Protein AF-A0A850SPR4-F1 (afdb_monomer)

Structure (mmCIF, N/CA/C/O backbone):
data_AF-A0A850SPR4-F1
#
_entry.id   AF-A0A850SPR4-F1
#
loop_
_atom_site.group_PDB
_atom_site.id
_atom_site.type_symbol
_atom_site.label_atom_id
_atom_site.label_alt_id
_atom_site.label_comp_id
_atom_site.label_asym_id
_atom_site.label_entity_id
_atom_site.label_seq_id
_atom_site.pdbx_PDB_ins_code
_atom_site.Cartn_x
_atom_site.Cartn_y
_atom_site.Cartn_z
_atom_site.occupancy
_atom_site.B_iso_or_equiv
_atom_site.auth_seq_id
_atom_site.auth_comp_id
_atom_site.auth_asym_id
_atom_site.auth_atom_id
_atom_site.pdbx_PDB_model_num
ATOM 1 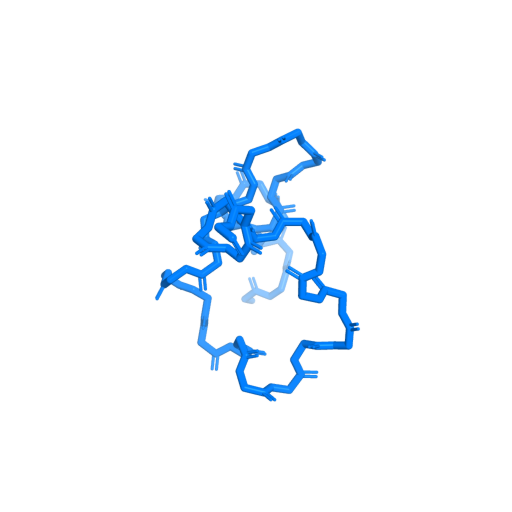N N . TRP A 1 1 ? 8.819 -7.347 -8.212 1.00 67.31 1 TRP A N 1
ATOM 2 C CA . TRP A 1 1 ? 7.462 -6.822 -7.943 1.00 67.31 1 TRP A CA 1
ATOM 3 C C . TRP A 1 1 ? 7.366 -6.092 -6.592 1.00 67.31 1 TRP A C 1
ATOM 5 O O . TRP A 1 1 ? 7.068 -4.904 -6.603 1.00 67.31 1 TRP A O 1
ATOM 15 N N . LEU A 1 2 ? 7.708 -6.705 -5.447 1.00 71.69 2 LEU A N 1
ATOM 16 C CA . LEU A 1 2 ? 7.602 -6.046 -4.124 1.00 71.69 2 LEU A CA 1
ATOM 17 C C . LEU A 1 2 ? 8.499 -4.805 -3.926 1.00 71.69 2 LEU A C 1
ATOM 19 O O . LEU A 1 2 ? 8.126 -3.894 -3.196 1.00 71.69 2 LEU A O 1
ATOM 23 N N . ILE A 1 3 ? 9.631 -4.716 -4.633 1.00 82.00 3 ILE A N 1
ATOM 24 C CA . ILE A 1 3 ? 10.531 -3.547 -4.581 1.00 82.00 3 ILE A CA 1
ATOM 25 C C . ILE A 1 3 ? 9.831 -2.253 -5.033 1.00 82.00 3 ILE A C 1
ATOM 27 O O . ILE A 1 3 ? 10.032 -1.194 -4.446 1.00 82.00 3 ILE A O 1
ATOM 31 N N . LEU A 1 4 ? 8.967 -2.330 -6.052 1.00 87.00 4 LEU A N 1
ATOM 32 C CA . LEU A 1 4 ? 8.201 -1.177 -6.543 1.00 87.00 4 LEU A CA 1
ATOM 33 C C . LEU A 1 4 ? 6.881 -1.001 -5.780 1.00 87.00 4 LEU A C 1
ATOM 35 O O . LEU A 1 4 ? 6.355 0.109 -5.689 1.00 87.00 4 LEU A O 1
ATOM 39 N N . HIS A 1 5 ? 6.371 -2.079 -5.184 1.00 86.38 5 HIS A N 1
ATOM 40 C CA . HIS A 1 5 ? 5.102 -2.095 -4.468 1.00 86.38 5 HIS A CA 1
ATOM 41 C C . HIS A 1 5 ? 5.031 -1.035 -3.360 1.00 86.38 5 HIS A C 1
ATOM 43 O O . HIS A 1 5 ? 4.032 -0.331 -3.265 1.00 86.38 5 HIS A O 1
ATOM 49 N N . GLY A 1 6 ? 6.094 -0.838 -2.574 1.00 87.25 6 GLY A N 1
ATOM 50 C CA . GLY A 1 6 ? 6.109 0.186 -1.518 1.00 87.25 6 GLY A CA 1
ATOM 51 C C . GLY A 1 6 ? 5.994 1.624 -2.043 1.00 87.25 6 GLY A C 1
ATOM 52 O O . GLY A 1 6 ? 5.318 2.461 -1.447 1.00 87.25 6 GLY A O 1
ATOM 53 N N . ARG A 1 7 ? 6.608 1.926 -3.194 1.00 88.75 7 ARG A N 1
ATOM 54 C CA . ARG A 1 7 ? 6.599 3.282 -3.768 1.00 88.75 7 ARG A CA 1
ATOM 55 C C . ARG A 1 7 ? 5.284 3.607 -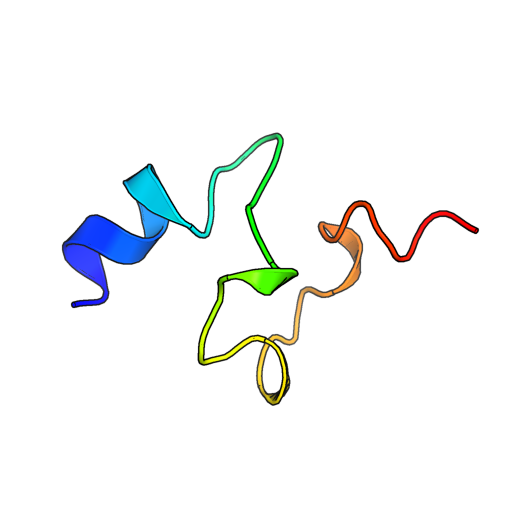4.478 1.00 88.75 7 ARG A C 1
ATOM 57 O O . ARG A 1 7 ? 4.816 4.744 -4.405 1.00 88.75 7 ARG A O 1
ATOM 64 N N . TYR A 1 8 ? 4.699 2.626 -5.162 1.00 89.50 8 TYR A N 1
ATOM 65 C CA . TYR A 1 8 ? 3.531 2.849 -6.018 1.00 89.50 8 TYR A CA 1
ATOM 66 C C . TYR A 1 8 ? 2.205 2.457 -5.367 1.00 89.50 8 TYR A C 1
ATOM 68 O O . TYR A 1 8 ? 1.211 3.136 -5.611 1.00 89.50 8 TYR A O 1
ATOM 76 N N . VAL A 1 9 ? 2.202 1.444 -4.497 1.00 90.56 9 VAL A N 1
ATOM 77 C CA . VAL A 1 9 ? 0.989 0.862 -3.904 1.00 90.56 9 VAL A CA 1
ATOM 78 C C . VAL A 1 9 ? 0.965 1.079 -2.387 1.00 90.56 9 VAL A C 1
ATOM 80 O O . VAL A 1 9 ? 0.183 1.889 -1.894 1.00 90.56 9 VAL A O 1
ATOM 83 N N . CYS A 1 10 ? 1.866 0.454 -1.624 1.00 91.19 10 CYS A N 1
ATOM 84 C CA . CYS A 1 10 ? 1.889 0.511 -0.15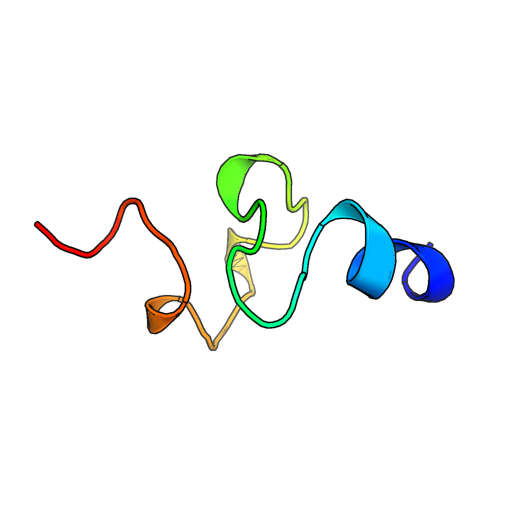6 1.00 91.19 10 CYS A CA 1
ATOM 85 C C . CYS A 1 10 ? 2.645 1.746 0.386 1.00 91.19 10 CYS A C 1
ATOM 87 O O . CYS A 1 10 ? 3.662 1.642 1.073 1.00 91.19 10 CYS A O 1
ATOM 89 N N . LYS A 1 11 ? 2.149 2.945 0.053 1.00 87.75 11 LYS A N 1
ATOM 90 C CA . LYS A 1 11 ? 2.735 4.231 0.476 1.00 87.75 11 LYS A CA 1
ATOM 91 C C . LYS A 1 11 ? 2.485 4.491 1.965 1.00 87.75 11 LYS A C 1
ATOM 93 O O . LYS A 1 11 ? 1.371 4.322 2.446 1.00 87.75 11 LYS A O 1
ATOM 98 N N . AL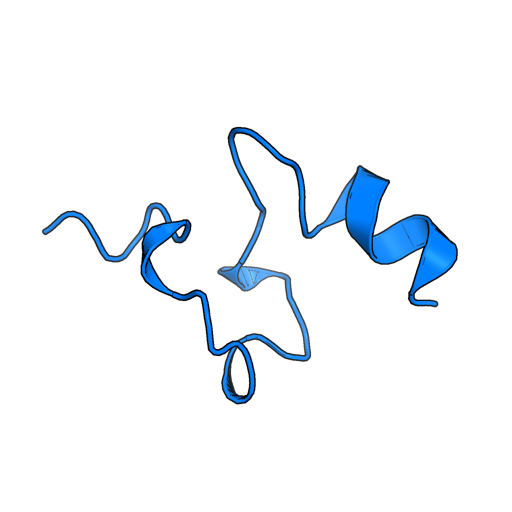A A 1 12 ? 3.475 5.047 2.667 1.00 86.62 12 ALA A N 1
ATOM 99 C CA . ALA A 1 12 ? 3.429 5.241 4.123 1.00 86.62 12 ALA A CA 1
ATOM 100 C C . ALA A 1 12 ? 2.231 6.062 4.651 1.00 86.62 12 ALA A C 1
ATOM 102 O O . ALA A 1 12 ? 1.684 5.733 5.697 1.00 86.62 12 ALA A O 1
ATOM 103 N N . ARG A 1 13 ? 1.819 7.135 3.956 1.00 84.25 13 ARG A N 1
ATOM 104 C CA . ARG A 1 13 ? 0.732 8.030 4.420 1.00 84.25 13 ARG A CA 1
ATOM 105 C C . ARG A 1 13 ? -0.632 7.741 3.791 1.00 84.25 13 ARG A C 1
ATOM 107 O O . ARG A 1 13 ? -1.661 8.016 4.396 1.00 84.25 13 ARG A O 1
ATOM 114 N N . LYS A 1 14 ? -0.643 7.304 2.531 1.00 84.25 14 LYS A N 1
ATOM 115 C CA . LYS A 1 14 ? -1.849 7.140 1.705 1.00 84.25 14 LYS A CA 1
ATOM 116 C C . LYS A 1 14 ? -1.640 5.945 0.769 1.00 84.25 14 LYS A C 1
ATOM 118 O O . LYS A 1 14 ? -1.348 6.168 -0.409 1.00 84.25 14 LYS A O 1
ATOM 123 N N . PRO A 1 15 ? -1.673 4.710 1.292 1.00 90.00 15 PRO A N 1
ATOM 124 C CA . PRO A 1 15 ? -1.509 3.539 0.453 1.00 90.00 15 PRO A CA 1
ATOM 125 C C . PRO A 1 15 ? -2.717 3.380 -0.464 1.00 90.00 15 PRO A C 1
ATOM 127 O O . PRO A 1 15 ? -3.844 3.732 -0.109 1.0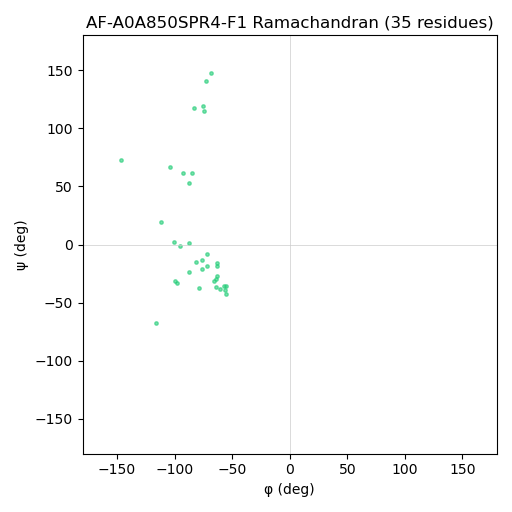0 90.00 15 PRO A O 1
ATOM 130 N N . ASP A 1 16 ? -2.453 2.851 -1.648 1.00 88.94 16 ASP A N 1
ATOM 131 C CA . ASP A 1 16 ? -3.456 2.531 -2.652 1.00 88.94 16 ASP A CA 1
ATOM 132 C C . ASP A 1 16 ? -3.903 1.072 -2.485 1.00 88.94 16 ASP A C 1
ATOM 134 O O . ASP A 1 16 ? -3.666 0.212 -3.330 1.00 88.94 16 ASP A O 1
ATOM 138 N N . CYS A 1 17 ? -4.477 0.772 -1.315 1.00 89.25 17 CYS A N 1
ATOM 139 C CA . CYS A 1 17 ? -4.922 -0.576 -0.954 1.00 89.25 17 CYS A CA 1
ATOM 140 C C . CYS A 1 17 ? -5.897 -1.216 -1.963 1.00 89.25 17 CYS A C 1
ATOM 142 O O . CYS A 1 17 ? -5.767 -2.415 -2.176 1.00 89.25 17 CYS A O 1
ATOM 144 N N . PRO A 1 18 ? -6.828 -0.494 -2.623 1.00 86.12 18 PRO A N 1
ATOM 145 C CA . PRO A 1 18 ? -7.714 -1.099 -3.626 1.00 86.12 18 PRO A CA 1
ATOM 146 C C . PRO A 1 18 ? -6.967 -1.627 -4.856 1.00 86.12 18 PRO A C 1
ATOM 148 O O . PRO A 1 18 ? -7.398 -2.593 -5.473 1.00 86.12 18 PRO A O 1
ATOM 151 N N . ALA A 1 19 ? -5.831 -1.011 -5.193 1.00 86.94 19 ALA A N 1
ATOM 152 C CA . ALA A 1 19 ? -4.947 -1.451 -6.269 1.00 86.94 19 ALA A CA 1
ATOM 153 C C . ALA A 1 19 ? -3.910 -2.493 -5.801 1.00 86.94 19 ALA A C 1
ATOM 155 O O . ALA A 1 19 ? -3.046 -2.911 -6.574 1.00 86.94 19 ALA A O 1
ATOM 156 N N . CYS A 1 20 ? -3.944 -2.895 -4.527 1.00 89.50 20 CYS A N 1
ATOM 157 C CA . CYS A 1 20 ? -3.012 -3.858 -3.965 1.00 89.50 20 CYS A CA 1
ATOM 158 C C . CYS A 1 20 ? -3.478 -5.292 -4.260 1.00 89.50 20 CYS A C 1
ATOM 160 O O . CYS A 1 20 ? -4.504 -5.711 -3.733 1.00 89.50 20 CYS A O 1
A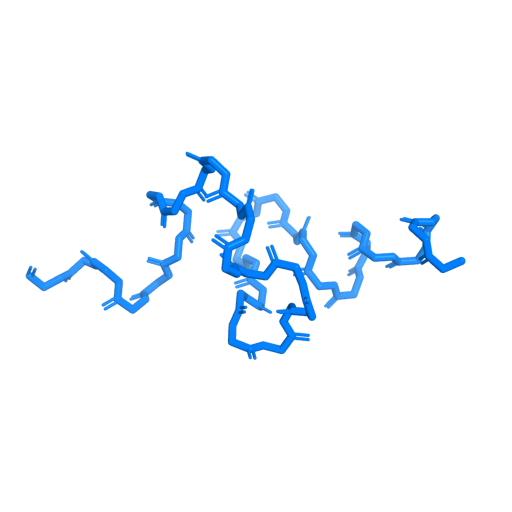TOM 162 N N . PRO A 1 21 ? -2.709 -6.102 -5.009 1.00 87.69 21 PRO A N 1
ATOM 163 C CA . PRO A 1 21 ? -3.110 -7.474 -5.332 1.00 87.69 21 PRO A CA 1
ATOM 164 C C . PRO A 1 21 ? -3.029 -8.433 -4.138 1.00 87.69 21 PRO A C 1
ATOM 166 O O . PRO A 1 21 ? -3.454 -9.574 -4.244 1.00 87.69 21 PRO A O 1
ATOM 169 N N . ILE A 1 22 ? -2.457 -7.991 -3.013 1.00 89.06 22 ILE A N 1
ATOM 170 C CA . ILE A 1 22 ? -2.394 -8.754 -1.759 1.00 89.06 22 ILE A CA 1
ATOM 171 C C . ILE A 1 22 ? -3.267 -8.122 -0.670 1.00 89.06 22 ILE A C 1
ATOM 173 O O . ILE A 1 22 ? -3.043 -8.368 0.512 1.00 89.06 22 ILE A O 1
ATOM 177 N N . VAL A 1 23 ? -4.238 -7.277 -1.040 1.00 88.56 23 VAL A N 1
ATOM 178 C CA . VAL A 1 23 ? -5.134 -6.621 -0.074 1.00 88.56 23 VAL A CA 1
ATOM 179 C C . VAL A 1 23 ? -5.884 -7.635 0.789 1.00 88.56 23 VAL A C 1
ATOM 181 O O . VAL A 1 23 ? -6.044 -7.412 1.987 1.00 88.56 23 VAL A O 1
ATOM 184 N N . ASP A 1 24 ? -6.250 -8.782 0.217 1.00 86.69 24 ASP A N 1
ATOM 185 C CA . ASP A 1 24 ? -6.955 -9.850 0.924 1.00 86.69 24 ASP A CA 1
ATOM 186 C C . ASP A 1 24 ? -6.106 -10.496 2.026 1.00 86.69 24 ASP A C 1
ATOM 188 O O . ASP A 1 24 ? -6.627 -10.866 3.077 1.00 86.69 24 ASP A O 1
ATOM 192 N N . LEU A 1 25 ? -4.787 -10.531 1.822 1.00 87.56 25 LEU A N 1
ATOM 193 C CA . LEU A 1 25 ? -3.791 -11.064 2.755 1.00 87.56 25 LEU A CA 1
ATOM 194 C C . LEU A 1 25 ? -3.166 -9.984 3.654 1.00 87.56 25 LEU A C 1
ATOM 196 O O . LEU A 1 25 ? -2.300 -10.283 4.470 1.00 87.56 25 LEU A O 1
ATOM 200 N N . CYS A 1 26 ? -3.545 -8.714 3.493 1.00 88.44 26 CYS A N 1
ATOM 201 C CA . CYS A 1 26 ? -2.943 -7.622 4.245 1.00 88.44 26 CYS A CA 1
ATOM 202 C C . CYS A 1 26 ? -3.446 -7.630 5.695 1.00 88.44 26 CYS A C 1
ATOM 204 O O . CYS A 1 26 ? -4.616 -7.351 5.951 1.00 88.44 26 CYS A O 1
ATOM 206 N N . GLU A 1 27 ? -2.550 -7.871 6.653 1.00 85.38 27 GLU A N 1
ATOM 207 C CA . GLU A 1 27 ? -2.854 -7.787 8.092 1.00 85.38 27 GLU A CA 1
ATOM 208 C C . GLU A 1 27 ? -3.038 -6.337 8.575 1.00 85.38 27 GLU A C 1
ATOM 210 O O . GLU A 1 27 ? -3.635 -6.081 9.617 1.00 85.38 27 GLU A O 1
ATOM 215 N N . TYR A 1 28 ? -2.559 -5.357 7.803 1.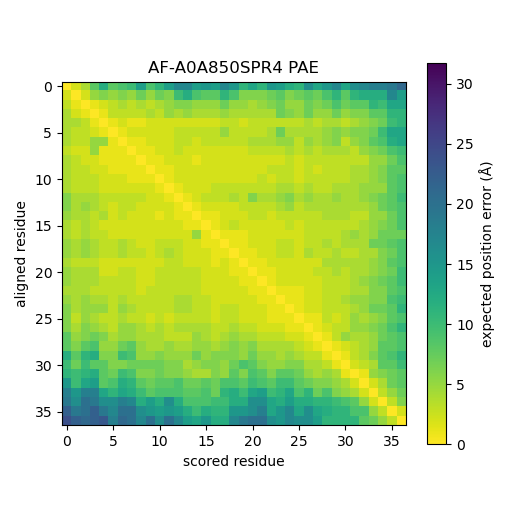00 83.56 28 TYR A N 1
ATOM 216 C CA . TYR A 1 28 ? -2.632 -3.939 8.151 1.00 83.56 28 TYR A CA 1
ATOM 217 C C . TYR A 1 28 ? -3.724 -3.224 7.335 1.00 83.56 28 TYR A C 1
ATOM 219 O O . TYR A 1 28 ? -3.449 -2.363 6.493 1.00 83.56 28 TYR A O 1
ATOM 227 N N . ARG A 1 29 ? -4.993 -3.576 7.578 1.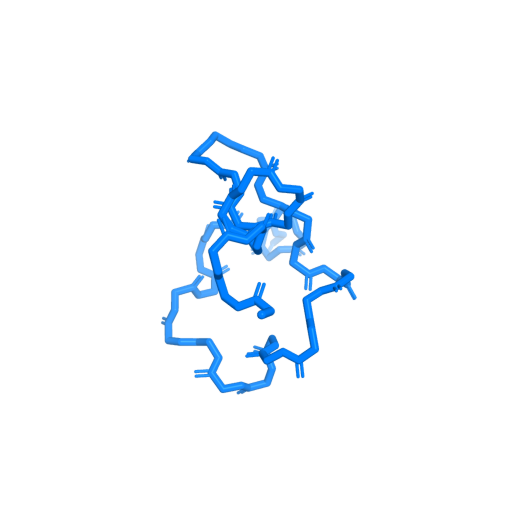00 79.06 29 ARG A N 1
ATOM 228 C CA . ARG A 1 29 ? -6.152 -2.958 6.899 1.00 79.06 29 ARG A CA 1
ATOM 229 C C . ARG A 1 29 ? -6.499 -1.564 7.415 1.00 79.06 29 ARG A C 1
ATOM 231 O O . ARG A 1 29 ? -6.994 -0.757 6.640 1.00 79.06 29 ARG A O 1
ATOM 238 N N . SER A 1 30 ? -6.081 -1.212 8.629 1.00 76.50 30 SER A N 1
ATOM 239 C CA . SER A 1 30 ? -6.313 0.103 9.251 1.00 76.50 30 SER A CA 1
ATOM 240 C C . SER A 1 30 ? -5.666 1.293 8.520 1.00 76.50 30 SER A C 1
ATOM 242 O O . SER A 1 30 ? -6.078 2.437 8.698 1.00 76.50 30 SER A O 1
ATOM 244 N N . LYS A 1 31 ? -4.676 1.055 7.646 1.00 72.06 31 LYS A N 1
ATOM 245 C CA . LYS A 1 31 ? -4.128 2.076 6.721 1.00 72.06 31 LYS A CA 1
ATOM 246 C C . LYS A 1 31 ? -5.051 2.358 5.528 1.00 72.06 31 LYS A C 1
ATOM 248 O O . LYS A 1 31 ? -4.818 3.315 4.783 1.00 72.06 31 LYS A O 1
ATOM 253 N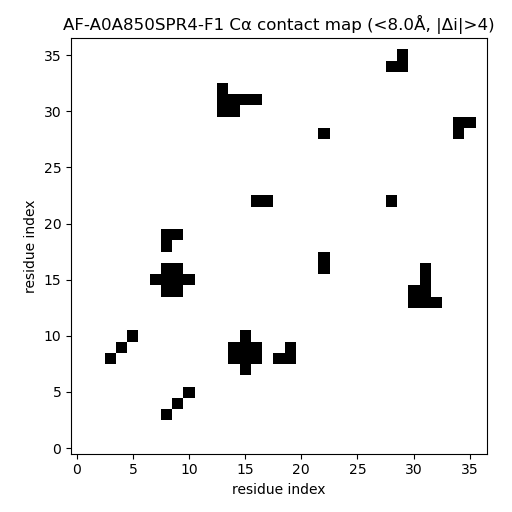 N . THR A 1 32 ? -6.054 1.516 5.305 1.00 76.12 32 THR A N 1
ATOM 254 C CA . THR A 1 32 ? -6.959 1.602 4.165 1.00 76.12 32 THR A CA 1
ATOM 255 C C . THR A 1 32 ? -7.946 2.733 4.391 1.00 76.12 32 THR A C 1
ATOM 257 O O . THR A 1 32 ? -8.750 2.737 5.316 1.00 76.12 32 THR A O 1
ATOM 260 N N . ARG A 1 33 ? -7.913 3.713 3.491 1.00 66.56 33 ARG A N 1
ATOM 261 C CA . ARG A 1 33 ? -8.793 4.890 3.538 1.00 66.56 33 ARG A CA 1
ATOM 262 C C . ARG A 1 33 ? -10.278 4.564 3.383 1.00 66.56 33 ARG A C 1
ATOM 264 O O . ARG A 1 33 ? -11.097 5.416 3.693 1.00 66.56 33 ARG A O 1
ATOM 271 N N . LEU A 1 34 ? -10.604 3.366 2.901 1.00 64.12 34 LEU A N 1
ATOM 272 C CA . LEU A 1 34 ? -11.977 2.891 2.742 1.00 64.12 34 LEU A CA 1
ATOM 273 C C . LEU A 1 34 ? -12.588 2.351 4.046 1.00 64.12 34 LEU A C 1
ATOM 275 O O . LEU A 1 34 ? -13.802 2.211 4.100 1.00 64.12 34 LEU A O 1
ATOM 279 N N . GLU A 1 35 ? -11.785 2.081 5.083 1.00 61.44 35 GLU A N 1
ATOM 280 C CA . GLU A 1 35 ? -12.249 1.448 6.334 1.00 61.44 35 GLU A CA 1
ATOM 281 C C . GLU A 1 35 ? -12.473 2.454 7.483 1.00 61.44 35 GLU A C 1
ATOM 283 O O . GLU A 1 35 ? -12.852 2.068 8.578 1.00 61.44 35 GLU A O 1
ATOM 288 N N . ASN A 1 36 ? -12.287 3.762 7.247 1.00 56.25 36 ASN A N 1
ATOM 289 C CA . ASN A 1 36 ? -12.674 4.815 8.203 1.00 56.25 36 ASN A CA 1
ATOM 290 C C . ASN A 1 36 ? -14.142 5.249 7.999 1.00 56.25 36 ASN A C 1
ATOM 292 O O . ASN A 1 36 ? -14.408 6.438 7.802 1.00 56.25 36 ASN A O 1
ATOM 296 N N . ARG A 1 37 ? -15.082 4.296 7.991 1.00 52.38 37 ARG A N 1
ATOM 297 C CA . ARG A 1 37 ? -16.519 4.573 8.137 1.00 52.38 37 ARG A CA 1
ATOM 298 C C . ARG A 1 37 ? -17.028 3.914 9.411 1.00 52.38 37 ARG A C 1
ATOM 300 O O . ARG A 1 37 ? -16.630 2.755 9.643 1.00 52.38 37 ARG A O 1
#

Radius of gyration: 9.46 Å; Cα contacts (8 Å, |Δi|>4): 27; chains: 1; bounding box: 27×19×17 Å

Mean predicted aligned error: 5.18 Å

Secondary structure (DSSP, 8-state):
-HHHHHHHTS-SSS--GGG-TTGGG-S-GGG-TTS--

Nearest PDB structures (foldseek):
  4uob-assembly1_A  TM=8.328E-01  e=8.461E-02  Deinococcus radiodurans R1 = ATCC 13939 = DSM 20539
  1p59-assembly1_A  TM=7.490E-01  e=4.110E-02  Geobacillus stearothermophilus
  8a5g-assembly1_A  TM=8.676E-01  e=1.742E-01  Deinococcus radiodurans R1 = ATCC 13939 = DSM 20539
  4unf-assembly1_A  TM=9.047E-01  e=4.942E-01  Deinococcus radiodurans R1 = ATCC 13939 = DSM 20539
  7rds-assembly1_A  TM=7.982E-01  e=3.128E+00  Homo sapiens

Foldseek 3Di:
DVVCCDVQAVDPQAGPLVPDPCNVVDPPCVSPPVPPD

pLDDT: mean 81.53, std 10.27, range [52.38, 91.19]

Solvent-accessible surface area (backbone atoms only — not comparable to full-atom values): 2492 Å² total; per-residue (Å²): 113,72,84,56,34,44,77,74,28,59,30,94,91,69,33,40,49,91,79,33,95,54,48,90,76,46,87,71,54,88,66,32,81,85,67,83,117

Sequence (37 aa):
WLILHGRYVCKARKPDCPACPIVDLCEYRSKTRLENR